Protein AF-A0A3D0TQH9-F1 (afdb_monomer_lite)

Secondary structure (DSSP, 8-state):
-PPP--HHHHHHHH-S----PPPP---S------HHHHHHH-----S-HHHHHHHHHHHTT--

Sequence (63 aa):
AGRNFSVNELAKLIGGPIVHEPPRIEPHDTLADSSLAKKLLGWKPTVALEEGIAELRKVWGLH

Foldseek 3Di:
DDDDDDPVRVDVLLDDDDDDDDDDPDDPDDDDDCVCVCVPVVDDDDADPSRVSVVVCVVVVND

Radius of gyration: 14.99 Å; chains: 1; bounding box: 33×25×36 Å

pLDDT: mean 81.29, std 8.7, range [54.59, 90.69]

Structure (mmCIF, N/CA/C/O backbone):
data_AF-A0A3D0TQH9-F1
#
_entry.id   AF-A0A3D0TQH9-F1
#
loop_
_atom_site.group_PDB
_atom_site.id
_atom_site.type_symbol
_atom_site.label_atom_id
_atom_site.label_alt_id
_atom_site.label_comp_id
_atom_site.label_asym_id
_atom_site.label_entity_id
_atom_site.label_seq_id
_atom_site.pdbx_PDB_ins_code
_atom_site.Cartn_x
_atom_site.Cartn_y
_atom_site.Cartn_z
_atom_site.occupancy
_atom_site.B_iso_or_equiv
_atom_site.auth_seq_id
_atom_site.auth_comp_id
_atom_site.auth_asym_id
_atom_site.auth_atom_id
_atom_site.pdbx_PDB_model_num
ATOM 1 N N . ALA A 1 1 ? -2.150 2.433 13.240 1.00 54.59 1 ALA A N 1
ATOM 2 C CA . ALA A 1 1 ? -0.926 2.230 12.445 1.00 54.59 1 ALA A CA 1
ATOM 3 C C . ALA A 1 1 ? -1.258 1.498 11.147 1.00 54.59 1 ALA A C 1
ATOM 5 O O . ALA A 1 1 ? -1.729 0.364 11.200 1.00 54.59 1 ALA A O 1
ATOM 6 N N . GLY A 1 2 ? -1.088 2.172 10.005 1.00 61.72 2 GLY A N 1
ATOM 7 C CA . GLY A 1 2 ? -1.136 1.557 8.675 1.00 61.72 2 GLY A CA 1
ATOM 8 C C . GLY A 1 2 ? 0.135 0.754 8.365 1.00 61.72 2 GLY A C 1
ATOM 9 O O . GLY A 1 2 ? 1.149 0.909 9.045 1.00 61.72 2 GLY A O 1
ATOM 10 N N . ARG A 1 3 ? 0.069 -0.124 7.360 1.00 72.25 3 ARG A N 1
ATOM 11 C CA . ARG A 1 3 ? 1.207 -0.912 6.858 1.00 72.25 3 ARG A CA 1
ATOM 12 C C . ARG A 1 3 ? 1.898 -0.099 5.759 1.00 72.25 3 ARG A C 1
ATOM 14 O O . ARG A 1 3 ? 1.221 0.334 4.832 1.00 72.25 3 ARG A O 1
ATOM 21 N N . ASN A 1 4 ? 3.200 0.145 5.899 1.00 76.44 4 ASN A N 1
ATOM 22 C CA . ASN A 1 4 ? 3.986 0.877 4.905 1.00 76.44 4 ASN A CA 1
ATOM 23 C C . ASN A 1 4 ? 4.522 -0.093 3.848 1.00 76.44 4 ASN A C 1
ATOM 25 O O . ASN A 1 4 ? 4.839 -1.237 4.179 1.00 76.44 4 ASN A O 1
ATOM 29 N N . PHE A 1 5 ? 4.621 0.362 2.605 1.00 78.88 5 PHE A N 1
ATOM 30 C CA . PHE A 1 5 ? 5.130 -0.429 1.489 1.00 78.88 5 PHE A CA 1
ATOM 31 C C . PHE A 1 5 ? 6.040 0.436 0.641 1.00 78.88 5 PHE A C 1
ATOM 33 O O . PHE A 1 5 ? 5.695 1.572 0.316 1.00 78.88 5 PHE A O 1
ATOM 40 N N . SER A 1 6 ? 7.186 -0.109 0.251 1.00 83.50 6 SER A N 1
ATOM 41 C CA . SER A 1 6 ? 8.062 0.579 -0.689 1.00 83.50 6 SER A CA 1
ATOM 42 C C . SER A 1 6 ? 7.474 0.565 -2.104 1.00 83.50 6 SER A C 1
ATOM 44 O O . SER A 1 6 ? 6.771 -0.370 -2.501 1.00 83.50 6 SER A O 1
ATOM 46 N N . VAL A 1 7 ? 7.837 1.563 -2.914 1.00 82.12 7 VAL A N 1
ATOM 47 C CA . VAL A 1 7 ? 7.496 1.603 -4.351 1.00 82.12 7 VAL A CA 1
ATOM 48 C C . VAL A 1 7 ? 7.974 0.334 -5.072 1.00 82.12 7 VAL A C 1
ATOM 50 O O . VAL A 1 7 ? 7.285 -0.186 -5.945 1.00 82.12 7 VAL A O 1
ATOM 53 N N . ASN A 1 8 ? 9.110 -0.230 -4.650 1.00 84.38 8 ASN A N 1
ATOM 54 C CA . ASN A 1 8 ? 9.662 -1.460 -5.218 1.00 84.38 8 ASN A CA 1
ATOM 55 C C . ASN A 1 8 ? 8.816 -2.704 -4.909 1.00 84.38 8 ASN A C 1
ATOM 57 O O . ASN A 1 8 ? 8.715 -3.601 -5.745 1.00 84.38 8 ASN A O 1
ATOM 61 N N . GLU A 1 9 ? 8.217 -2.794 -3.721 1.00 84.44 9 GLU A N 1
ATOM 62 C CA . GLU A 1 9 ? 7.294 -3.886 -3.384 1.00 84.44 9 GLU A CA 1
ATOM 63 C C . GLU A 1 9 ? 5.990 -3.770 -4.172 1.00 84.44 9 GLU A C 1
ATOM 65 O O . GLU A 1 9 ? 5.513 -4.770 -4.707 1.00 84.44 9 GLU A O 1
ATOM 70 N N . LEU A 1 10 ? 5.464 -2.552 -4.321 1.00 86.25 10 LEU A N 1
ATOM 71 C CA . LEU A 1 10 ? 4.284 -2.290 -5.143 1.00 86.25 10 LEU A CA 1
ATOM 72 C C . LEU A 1 10 ? 4.525 -2.647 -6.619 1.00 86.25 10 LEU A C 1
ATOM 74 O O . LEU A 1 10 ? 3.709 -3.342 -7.224 1.00 86.25 10 LEU A O 1
ATOM 78 N N . ALA A 1 11 ? 5.667 -2.243 -7.184 1.00 86.25 11 ALA A N 1
ATOM 79 C CA . ALA A 1 11 ? 6.030 -2.548 -8.568 1.00 86.25 11 ALA A CA 1
ATOM 80 C C . ALA A 1 11 ? 6.085 -4.063 -8.837 1.00 86.25 11 ALA A C 1
ATOM 82 O O . ALA A 1 11 ? 5.612 -4.526 -9.876 1.00 86.25 11 ALA A O 1
ATOM 83 N N . LYS A 1 12 ? 6.586 -4.857 -7.879 1.00 85.75 12 LYS A N 1
ATOM 84 C CA . LYS A 1 12 ? 6.596 -6.328 -7.979 1.00 85.75 12 LYS A CA 1
ATOM 85 C C . LYS A 1 12 ? 5.190 -6.933 -8.028 1.00 85.75 12 LYS A C 1
ATOM 87 O O . LYS A 1 12 ? 4.999 -7.927 -8.722 1.00 85.75 12 LYS A O 1
ATOM 92 N N . LEU A 1 13 ? 4.225 -6.363 -7.303 1.00 84.75 13 LEU A N 1
ATOM 93 C CA . LEU A 1 13 ? 2.836 -6.845 -7.283 1.00 84.75 13 LEU A CA 1
ATOM 94 C C . LEU A 1 13 ? 2.090 -6.539 -8.591 1.00 84.75 13 LEU A C 1
ATOM 96 O O . LEU A 1 13 ? 1.253 -7.333 -9.030 1.00 84.75 13 LEU A O 1
ATOM 100 N N . ILE A 1 14 ? 2.403 -5.403 -9.221 1.00 85.50 14 ILE A N 1
ATOM 101 C CA . ILE A 1 14 ? 1.868 -5.034 -10.539 1.00 85.50 14 ILE A CA 1
ATOM 102 C C . ILE A 1 14 ? 2.451 -5.956 -11.620 1.00 85.50 14 ILE A C 1
ATOM 104 O O . ILE A 1 14 ? 1.697 -6.507 -12.421 1.00 85.50 14 ILE A O 1
ATOM 108 N N . GLY A 1 15 ? 3.768 -6.184 -11.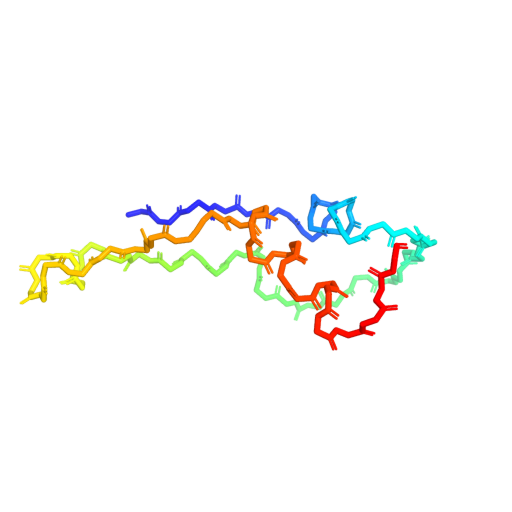592 1.00 78.75 15 GLY A N 1
ATOM 109 C CA . GLY A 1 15 ? 4.484 -6.951 -12.612 1.00 78.75 15 GLY A CA 1
ATOM 110 C C . GLY A 1 15 ? 4.784 -6.134 -13.876 1.00 78.75 15 GLY A C 1
ATOM 111 O O . GLY A 1 15 ? 4.294 -5.022 -14.053 1.00 78.75 15 GLY A O 1
ATOM 112 N N . GLY A 1 16 ? 5.622 -6.686 -14.758 1.00 81.56 16 GLY A N 1
ATOM 113 C CA . GLY A 1 16 ? 6.085 -6.009 -15.975 1.00 81.56 16 GLY A CA 1
ATOM 114 C C . GLY A 1 16 ? 7.504 -5.428 -15.865 1.00 81.56 16 GLY A C 1
ATOM 115 O O . GLY A 1 16 ? 8.202 -5.666 -14.876 1.00 81.56 16 GLY A O 1
ATOM 116 N N . PRO A 1 17 ? 7.981 -4.724 -16.907 1.00 83.81 17 PRO A N 1
ATOM 117 C CA . PRO A 1 17 ? 9.319 -4.143 -16.922 1.00 83.81 17 PRO A CA 1
ATOM 118 C C . PRO A 1 17 ? 9.434 -2.985 -15.921 1.00 83.81 17 PRO A C 1
ATOM 120 O O . PRO A 1 17 ? 8.570 -2.115 -15.861 1.00 83.81 17 PRO A O 1
ATOM 123 N N . ILE A 1 18 ? 10.533 -2.958 -15.165 1.00 85.38 18 ILE A N 1
ATOM 124 C CA . ILE A 1 18 ? 10.844 -1.894 -14.202 1.00 85.38 18 ILE A CA 1
ATOM 125 C C . ILE A 1 18 ? 11.969 -1.035 -14.777 1.00 85.38 18 ILE A C 1
ATOM 127 O O . ILE A 1 18 ? 13.031 -1.551 -15.126 1.00 85.38 18 ILE A O 1
ATOM 131 N N . VAL A 1 19 ? 11.746 0.277 -14.840 1.00 86.25 19 VAL A N 1
ATOM 132 C CA . VAL A 1 19 ? 12.761 1.271 -15.205 1.00 86.25 19 VAL A CA 1
ATOM 133 C C . VAL A 1 19 ? 13.039 2.132 -13.979 1.00 86.25 19 VAL A C 1
ATOM 135 O O . VAL A 1 19 ? 12.117 2.688 -13.389 1.00 86.25 19 VAL A O 1
ATOM 138 N N . HIS A 1 20 ? 14.308 2.225 -13.584 1.00 85.44 20 HIS A N 1
ATOM 139 C CA . HIS A 1 20 ? 14.730 3.089 -12.485 1.00 85.44 20 HIS A CA 1
ATOM 140 C C . HIS A 1 20 ? 15.118 4.460 -13.039 1.00 85.44 20 HIS A C 1
ATOM 142 O O . HIS A 1 20 ? 16.083 4.579 -13.794 1.00 85.44 20 HIS A O 1
ATOM 148 N N . GLU A 1 21 ? 14.367 5.486 -12.657 1.00 84.12 21 GLU A N 1
ATOM 149 C CA . GLU A 1 21 ? 14.658 6.884 -12.973 1.00 84.12 21 GLU A CA 1
ATOM 150 C C . GLU A 1 21 ? 15.435 7.567 -11.833 1.00 84.12 21 GLU A C 1
ATOM 152 O O . GLU A 1 21 ? 15.431 7.074 -10.699 1.00 84.12 21 GLU A O 1
ATOM 157 N N . PRO A 1 22 ? 16.127 8.693 -12.101 1.00 82.94 22 PRO A N 1
ATOM 158 C CA . PRO A 1 22 ? 16.763 9.477 -11.048 1.00 82.94 22 PRO A CA 1
ATOM 159 C C . PRO A 1 22 ? 15.753 9.897 -9.960 1.00 82.94 22 PRO A C 1
ATOM 161 O O . PRO A 1 22 ? 14.600 10.210 -10.270 1.00 82.94 22 PRO A O 1
ATOM 164 N N . PRO A 1 23 ? 16.172 9.923 -8.682 1.00 74.62 23 PRO A N 1
ATOM 165 C CA . PRO A 1 23 ? 15.275 10.164 -7.558 1.00 74.62 23 PRO A CA 1
ATOM 166 C C . PRO A 1 23 ? 14.673 11.573 -7.601 1.00 74.62 23 PRO A C 1
ATOM 168 O O . PRO A 1 23 ? 15.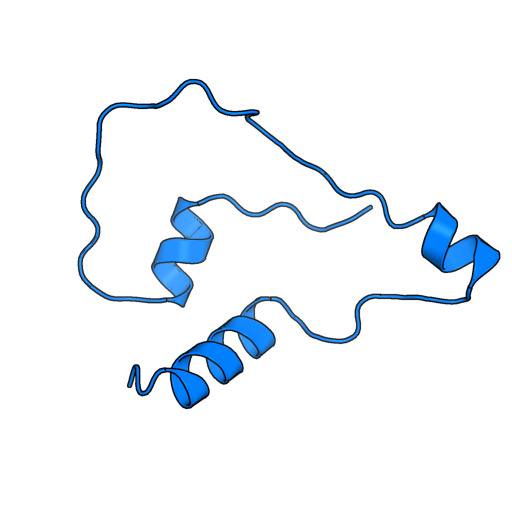374 12.563 -7.821 1.00 74.62 23 PRO A O 1
ATOM 171 N N . ARG A 1 24 ? 13.369 11.664 -7.334 1.00 79.00 24 ARG A N 1
ATOM 172 C CA . ARG A 1 24 ? 12.660 12.926 -7.086 1.00 79.00 24 ARG A CA 1
ATOM 173 C C . ARG A 1 24 ? 12.631 13.200 -5.582 1.00 79.00 24 ARG A C 1
ATOM 175 O O . ARG A 1 24 ? 12.584 12.267 -4.785 1.00 79.00 24 ARG A O 1
ATOM 182 N N . ILE A 1 25 ? 12.663 14.474 -5.186 1.00 70.56 25 ILE A N 1
ATOM 183 C CA . ILE A 1 25 ? 12.491 14.868 -3.779 1.00 70.56 25 ILE A CA 1
ATOM 184 C C . ILE A 1 25 ? 10.997 14.769 -3.447 1.00 70.56 25 ILE A C 1
ATOM 186 O O . ILE A 1 25 ? 10.249 15.727 -3.622 1.00 70.56 25 ILE A O 1
ATOM 190 N N . GLU A 1 26 ? 10.564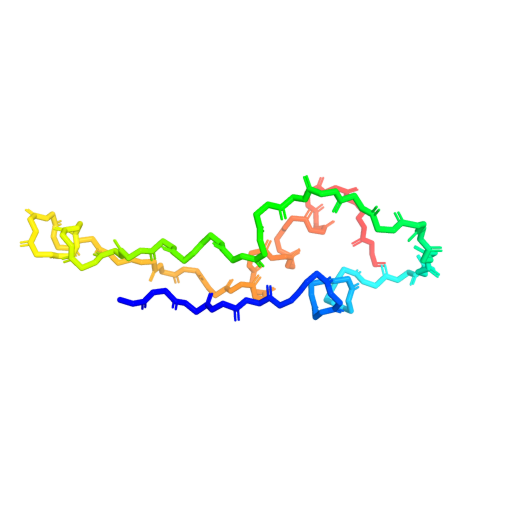 13.594 -3.005 1.00 69.88 26 GLU A N 1
ATOM 191 C CA . GLU A 1 26 ? 9.213 13.325 -2.506 1.00 69.88 26 GLU A CA 1
ATOM 192 C C . GLU A 1 26 ? 9.267 12.932 -1.020 1.00 69.88 26 GLU A C 1
ATOM 194 O O . GLU A 1 26 ? 10.323 12.511 -0.533 1.00 69.88 26 GLU A O 1
ATOM 199 N N . PRO A 1 27 ? 8.172 13.107 -0.255 1.00 63.88 27 PRO A N 1
ATOM 200 C CA . PRO A 1 27 ? 8.121 12.650 1.129 1.00 63.88 27 PRO A CA 1
ATOM 201 C C . PRO A 1 27 ? 8.422 11.147 1.201 1.00 63.88 27 PRO A C 1
ATOM 203 O O . PRO A 1 27 ? 7.718 10.340 0.604 1.00 63.88 27 PRO A O 1
ATOM 206 N N . HIS A 1 28 ? 9.477 10.792 1.943 1.00 59.94 28 HIS A N 1
ATOM 207 C CA . HIS A 1 28 ? 10.002 9.423 2.025 1.00 59.94 28 HIS A CA 1
ATOM 208 C C . HIS A 1 28 ? 8.962 8.421 2.550 1.00 59.94 28 HIS A C 1
ATOM 210 O O . HIS A 1 28 ? 8.919 7.285 2.094 1.00 59.94 28 HIS A O 1
ATOM 216 N N . ASP A 1 29 ? 8.100 8.859 3.473 1.00 59.19 29 ASP A N 1
ATOM 217 C CA . ASP A 1 29 ? 7.047 8.040 4.062 1.00 59.19 29 ASP A CA 1
ATOM 218 C C . ASP A 1 29 ? 5.801 8.884 4.346 1.00 59.19 29 ASP A C 1
ATOM 220 O O . ASP A 1 29 ? 5.853 9.873 5.081 1.00 59.19 29 ASP A O 1
ATOM 224 N N . THR A 1 30 ? 4.650 8.463 3.825 1.00 62.94 30 THR A N 1
ATOM 225 C CA . THR A 1 30 ? 3.337 9.006 4.202 1.00 62.94 30 THR A CA 1
ATOM 226 C C . THR A 1 30 ? 2.561 7.945 4.975 1.00 62.94 30 THR A C 1
ATOM 228 O O . THR A 1 30 ? 1.648 7.300 4.458 1.00 62.94 30 THR A O 1
ATOM 231 N N . LEU A 1 31 ? 2.951 7.716 6.230 1.00 71.56 31 LEU A N 1
ATOM 232 C CA . LEU A 1 31 ? 2.254 6.789 7.122 1.00 71.56 31 LEU A CA 1
ATOM 233 C C . LEU A 1 31 ? 0.889 7.365 7.523 1.00 71.56 31 LEU A C 1
ATOM 235 O O . LEU A 1 31 ? 0.794 8.252 8.369 1.00 71.56 31 LEU A O 1
ATOM 239 N N . ALA A 1 32 ? -0.183 6.823 6.948 1.00 74.12 32 ALA A N 1
ATOM 240 C CA . ALA A 1 32 ? -1.541 7.140 7.371 1.00 74.12 32 ALA A CA 1
ATOM 241 C C . ALA A 1 32 ? -1.876 6.392 8.676 1.00 74.12 32 ALA A C 1
ATOM 243 O O . ALA A 1 32 ? -2.115 5.178 8.677 1.00 74.12 32 ALA A O 1
ATOM 244 N N . ASP A 1 33 ? -1.905 7.100 9.810 1.00 79.12 33 ASP A N 1
ATOM 245 C CA . ASP A 1 33 ? -2.431 6.529 11.050 1.00 79.12 33 ASP A CA 1
ATOM 246 C C . ASP A 1 33 ? -3.964 6.591 11.083 1.00 79.12 33 ASP A C 1
ATOM 248 O O . ASP A 1 33 ? -4.576 7.642 11.245 1.00 79.12 33 ASP A O 1
ATOM 252 N N . SER A 1 34 ? -4.597 5.426 10.972 1.00 81.50 34 SER A N 1
ATOM 253 C CA . SER A 1 34 ? -6.052 5.259 11.029 1.00 81.50 34 SER A CA 1
ATOM 254 C C . SER A 1 34 ? -6.612 5.084 12.449 1.00 81.50 34 SER A C 1
ATOM 256 O O . SER A 1 34 ? -7.788 4.745 12.609 1.00 81.50 34 SER A O 1
ATOM 258 N N . SER A 1 35 ? -5.804 5.304 13.496 1.00 83.69 35 SER A N 1
ATOM 259 C CA . SER A 1 35 ? -6.206 5.125 14.902 1.00 83.69 35 SER A CA 1
ATOM 260 C C . SER A 1 35 ? -7.456 5.933 15.281 1.00 83.69 35 SER A C 1
ATOM 262 O O . SER A 1 35 ? -8.372 5.390 15.905 1.00 83.69 35 SER A O 1
ATOM 264 N N . LEU A 1 36 ? -7.542 7.195 14.846 1.00 85.81 36 LEU A N 1
ATOM 265 C CA . LEU A 1 36 ? -8.696 8.067 15.089 1.00 85.81 36 LEU A CA 1
ATOM 266 C C . LEU A 1 36 ? -9.952 7.596 14.352 1.00 85.81 36 LEU A C 1
ATOM 268 O O . LEU A 1 36 ? -11.019 7.543 14.958 1.00 85.81 36 LEU A O 1
ATOM 272 N N . ALA A 1 37 ? -9.835 7.190 13.086 1.00 85.88 37 ALA A N 1
ATOM 273 C CA . ALA A 1 37 ? -10.967 6.672 12.317 1.00 85.88 37 ALA A CA 1
ATOM 274 C C . ALA A 1 37 ? -11.529 5.384 12.943 1.00 85.88 37 ALA A C 1
ATOM 276 O O . ALA A 1 37 ? -12.743 5.234 13.084 1.00 85.88 37 ALA A O 1
ATOM 277 N N . LYS A 1 38 ? -10.652 4.495 13.426 1.00 86.50 38 LYS A N 1
ATOM 278 C CA . LYS A 1 38 ? -11.058 3.294 14.165 1.00 86.50 38 LYS A CA 1
ATOM 279 C C . LYS A 1 38 ? -11.766 3.634 15.472 1.00 86.50 38 LYS A C 1
ATOM 281 O O . LYS A 1 38 ? -12.778 3.018 15.790 1.00 86.50 38 LYS A O 1
ATOM 286 N N . LYS A 1 39 ? -11.246 4.605 16.227 1.00 88.44 39 LYS A N 1
ATOM 287 C CA . LYS A 1 39 ? -11.805 5.011 17.523 1.00 88.44 39 LYS A CA 1
ATOM 288 C C . LYS A 1 39 ? -13.159 5.707 17.387 1.00 88.44 39 LYS A C 1
ATOM 290 O O . LYS A 1 39 ? -14.048 5.441 18.186 1.00 88.44 39 LYS A O 1
ATOM 295 N N . LEU A 1 40 ? -13.294 6.612 16.421 1.00 90.69 40 LEU A N 1
ATOM 296 C CA . LEU A 1 40 ? -14.464 7.483 16.291 1.00 90.69 40 LEU A CA 1
ATOM 297 C C . LEU A 1 40 ? -15.571 6.871 15.433 1.00 90.69 40 LEU A C 1
ATOM 299 O O . LEU A 1 40 ? -16.742 7.103 15.706 1.00 90.69 40 LEU A O 1
ATOM 303 N N . LEU A 1 41 ? -15.209 6.098 14.408 1.00 90.31 41 LEU A N 1
ATOM 304 C CA . LEU A 1 41 ? -16.152 5.587 13.408 1.00 90.31 41 LEU A CA 1
ATOM 305 C C . LEU A 1 41 ? -16.253 4.056 13.414 1.00 90.31 41 LEU A C 1
ATOM 307 O O . LEU A 1 41 ? -16.988 3.492 12.611 1.00 90.31 41 LEU A O 1
ATOM 311 N N . GLY A 1 42 ? -15.468 3.362 14.250 1.00 87.44 42 GLY A N 1
ATOM 312 C CA . GLY A 1 42 ? -15.324 1.902 14.169 1.00 87.44 42 GLY A CA 1
ATOM 313 C C . GLY A 1 42 ? -14.692 1.432 12.853 1.00 87.44 42 GLY A C 1
ATOM 314 O O . GLY A 1 42 ? -14.715 0.243 12.537 1.00 87.44 42 GLY A O 1
ATOM 315 N N . TRP A 1 43 ? -14.140 2.360 12.069 1.00 87.69 43 TRP A N 1
ATOM 316 C CA . TRP A 1 43 ? -13.702 2.102 10.709 1.00 87.69 43 TRP A CA 1
ATOM 317 C C . TRP A 1 43 ? -12.324 1.436 10.682 1.00 87.69 43 TRP A C 1
ATOM 319 O O . TRP A 1 43 ? -11.396 1.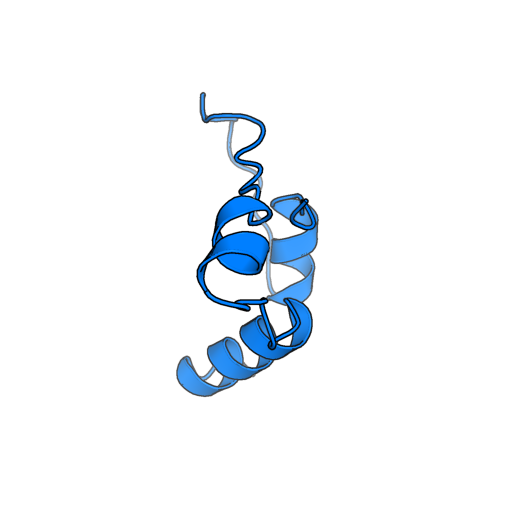838 11.388 1.00 87.69 43 TRP A O 1
ATOM 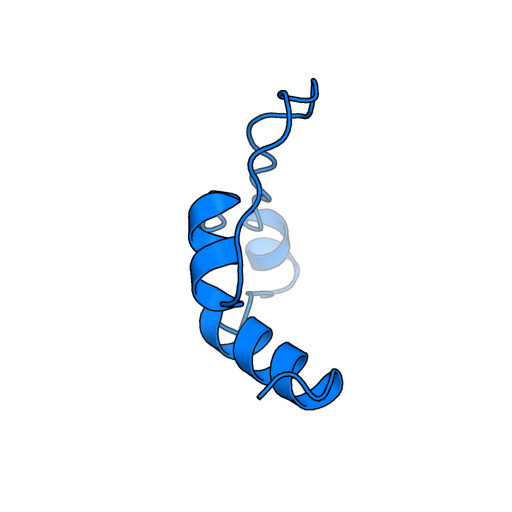329 N N . LYS A 1 44 ? -12.175 0.415 9.839 1.00 84.31 44 LYS A N 1
ATOM 330 C CA . LYS A 1 44 ? -10.898 -0.248 9.561 1.00 84.31 44 LYS A CA 1
ATOM 331 C C . LYS A 1 44 ? -10.807 -0.572 8.068 1.00 84.31 44 LYS A C 1
ATOM 333 O O . LYS A 1 44 ? -11.844 -0.858 7.470 1.00 84.31 44 LYS A O 1
ATOM 338 N N . PRO A 1 45 ? -9.603 -0.584 7.473 1.00 83.00 45 PRO A N 1
ATOM 339 C CA . PRO A 1 45 ? -9.430 -1.134 6.136 1.00 83.00 45 PRO A CA 1
ATOM 340 C C . PRO A 1 45 ? -9.844 -2.612 6.133 1.00 83.00 45 PRO A C 1
ATOM 342 O O . PRO A 1 45 ? -9.520 -3.358 7.062 1.00 83.00 45 PRO A O 1
ATOM 345 N N . THR A 1 46 ? -10.591 -3.013 5.109 1.00 87.19 46 THR A N 1
ATOM 346 C CA . THR A 1 46 ? -11.120 -4.378 4.952 1.00 87.19 46 THR A CA 1
ATOM 347 C C . THR A 1 46 ? -10.495 -5.134 3.789 1.00 87.19 46 THR A C 1
ATOM 349 O O . THR A 1 46 ? -10.631 -6.348 3.742 1.00 87.19 46 THR A O 1
ATOM 352 N N . VAL A 1 47 ? -9.830 -4.426 2.877 1.00 87.31 47 VAL A N 1
ATOM 353 C CA . VAL A 1 47 ? -9.210 -4.982 1.671 1.00 87.31 47 VAL A CA 1
ATOM 354 C C . VAL A 1 47 ? -7.701 -5.013 1.878 1.00 87.31 47 VAL A C 1
ATOM 356 O O . VAL A 1 47 ? -7.113 -4.003 2.285 1.00 87.31 47 VAL A O 1
ATOM 359 N N . ALA A 1 48 ? -7.076 -6.166 1.641 1.00 87.50 48 ALA A N 1
ATOM 360 C CA . ALA A 1 48 ? -5.619 -6.273 1.659 1.00 87.50 48 ALA A CA 1
ATOM 361 C C . ALA A 1 48 ? -5.010 -5.562 0.437 1.00 87.50 48 ALA A C 1
ATOM 363 O O . ALA A 1 48 ? -5.651 -5.448 -0.607 1.00 87.50 48 ALA A O 1
ATOM 364 N N . LEU A 1 49 ? -3.760 -5.095 0.537 1.00 86.25 49 LEU A N 1
ATOM 365 C CA . LEU A 1 49 ? -3.112 -4.392 -0.580 1.00 86.25 49 LEU A CA 1
ATOM 366 C C . LEU A 1 49 ? -3.057 -5.284 -1.830 1.00 86.25 49 LEU A C 1
ATOM 368 O O . LEU A 1 49 ? -3.353 -4.843 -2.937 1.00 86.25 49 LEU A O 1
ATOM 372 N N . GLU A 1 50 ? -2.699 -6.546 -1.630 1.00 87.44 50 GLU A N 1
ATOM 373 C CA . GLU A 1 50 ? -2.546 -7.556 -2.667 1.00 87.44 50 GLU A CA 1
ATOM 374 C C . GLU A 1 50 ? -3.879 -7.834 -3.386 1.00 87.44 50 GLU A C 1
ATOM 376 O O . GLU A 1 50 ? -3.915 -7.931 -4.613 1.00 87.44 50 GLU A O 1
ATOM 381 N N . GLU A 1 51 ? -4.982 -7.887 -2.632 1.00 88.00 51 GLU A N 1
ATOM 382 C CA . GLU A 1 51 ? -6.339 -8.044 -3.170 1.00 88.00 51 GLU A CA 1
ATOM 383 C C . GLU A 1 51 ? -6.750 -6.823 -3.996 1.00 88.00 51 GLU A C 1
ATOM 385 O O . GLU A 1 51 ? -7.189 -6.972 -5.136 1.00 88.00 51 GLU A O 1
ATOM 390 N N . GLY A 1 52 ? -6.529 -5.614 -3.469 1.00 88.38 52 GLY A N 1
ATOM 391 C CA . GLY A 1 52 ? -6.846 -4.372 -4.177 1.00 88.38 52 GLY A CA 1
ATOM 392 C C . GLY A 1 52 ? -6.066 -4.221 -5.486 1.00 88.38 52 GLY A C 1
ATOM 393 O O . GLY A 1 52 ? -6.630 -3.818 -6.502 1.00 88.38 52 GLY A O 1
ATOM 394 N N . ILE A 1 53 ? -4.786 -4.606 -5.508 1.00 89.25 53 ILE A N 1
ATOM 395 C CA . ILE A 1 53 ? -3.978 -4.608 -6.738 1.00 89.25 53 ILE A CA 1
ATOM 396 C C . ILE A 1 53 ? -4.517 -5.632 -7.742 1.00 89.25 53 ILE A C 1
ATOM 398 O O . ILE A 1 53 ? -4.611 -5.327 -8.931 1.00 89.25 53 ILE A O 1
ATOM 402 N N . ALA A 1 54 ? -4.902 -6.829 -7.292 1.00 87.94 54 ALA A N 1
ATOM 403 C CA . ALA A 1 54 ? 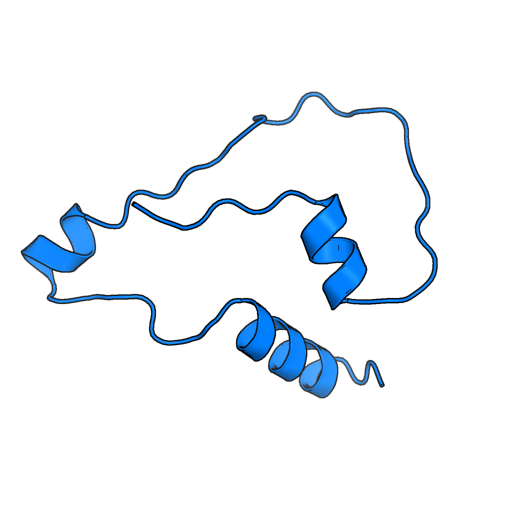-5.478 -7.847 -8.167 1.00 87.94 54 ALA A CA 1
ATOM 404 C C . ALA A 1 54 ? -6.822 -7.405 -8.776 1.00 87.94 54 ALA A C 1
ATOM 406 O O . ALA A 1 54 ? -7.081 -7.669 -9.952 1.00 87.94 54 ALA A O 1
ATOM 407 N N . GLU A 1 55 ? -7.672 -6.717 -8.010 1.00 89.19 55 GLU A N 1
ATOM 408 C CA . GLU A 1 55 ? -8.910 -6.117 -8.522 1.00 89.19 55 GLU A CA 1
ATOM 409 C C . GLU A 1 55 ? -8.624 -5.024 -9.551 1.00 89.19 55 GLU A C 1
ATOM 411 O O . GLU A 1 55 ? -9.179 -5.057 -10.651 1.00 89.19 55 GLU A O 1
ATOM 416 N N . LEU A 1 56 ? -7.706 -4.103 -9.244 1.00 90.12 56 LEU A N 1
ATOM 417 C CA . LEU A 1 56 ? -7.305 -3.045 -10.171 1.00 90.12 56 LEU A CA 1
ATOM 418 C C . LEU A 1 56 ? -6.765 -3.626 -11.482 1.00 90.12 56 LEU A C 1
ATOM 420 O O . LEU A 1 56 ? -7.186 -3.204 -12.554 1.00 90.12 56 LEU A O 1
ATOM 424 N N . ARG A 1 57 ? -5.915 -4.654 -11.433 1.00 85.25 57 ARG A N 1
ATOM 425 C CA . ARG A 1 57 ? -5.412 -5.328 -12.641 1.00 85.25 57 ARG A CA 1
ATOM 426 C C . ARG A 1 57 ? -6.536 -5.826 -13.550 1.00 85.25 57 ARG A C 1
ATOM 428 O O . ARG A 1 57 ? -6.473 -5.613 -14.758 1.00 85.25 57 ARG A O 1
ATOM 435 N N . LYS A 1 58 ? -7.601 -6.402 -12.981 1.00 87.69 58 LYS A N 1
ATOM 436 C CA . LYS A 1 58 ? -8.783 -6.833 -13.750 1.00 87.69 58 LYS A CA 1
ATOM 437 C C . LYS A 1 58 ? -9.514 -5.655 -14.389 1.00 87.69 58 LYS A C 1
ATOM 439 O O . LYS A 1 58 ? -9.863 -5.742 -15.562 1.00 87.69 58 LYS A O 1
ATOM 444 N N . VAL A 1 59 ? -9.728 -4.565 -13.645 1.00 90.06 59 VAL A N 1
ATOM 445 C CA . VAL A 1 59 ? -10.409 -3.358 -14.160 1.00 90.06 59 VAL A CA 1
ATOM 446 C C . VAL A 1 59 ? -9.646 -2.749 -15.337 1.00 90.06 59 VAL A C 1
ATOM 448 O O . VAL A 1 59 ? -10.260 -2.308 -16.303 1.00 90.06 59 VAL A O 1
ATOM 451 N N . TRP A 1 60 ? -8.315 -2.757 -15.274 1.00 87.38 60 TRP A N 1
ATOM 452 C CA . TRP A 1 60 ? -7.447 -2.162 -16.292 1.00 87.38 60 TRP A CA 1
ATOM 453 C C . TRP A 1 60 ? -7.038 -3.130 -17.415 1.00 87.38 60 TRP A C 1
ATOM 455 O O . TRP A 1 60 ? -6.260 -2.749 -18.285 1.00 87.38 60 TRP A O 1
ATOM 465 N N . GLY A 1 61 ? -7.547 -4.370 -17.424 1.00 84.12 61 GLY A N 1
ATOM 466 C CA . GLY A 1 61 ? -7.205 -5.369 -18.446 1.00 84.12 61 GLY A CA 1
ATOM 467 C C . GLY A 1 61 ? -5.738 -5.819 -18.412 1.00 84.12 61 GLY A C 1
ATOM 468 O O . GLY A 1 61 ? -5.190 -6.233 -19.431 1.00 84.12 61 GLY A O 1
ATOM 469 N N . LEU A 1 62 ? -5.086 -5.713 -17.252 1.00 76.06 62 LEU A N 1
ATOM 470 C CA . LEU A 1 62 ? -3.706 -6.137 -17.027 1.00 76.06 62 LEU A CA 1
ATOM 471 C C . LEU A 1 62 ? -3.709 -7.607 -16.585 1.00 76.06 62 LEU A C 1
ATOM 473 O O . LEU A 1 62 ? -4.018 -7.915 -15.430 1.00 76.06 62 LEU A O 1
ATOM 477 N N . HIS A 1 63 ? -3.403 -8.508 -17.517 1.00 66.69 63 HIS A N 1
ATOM 478 C CA . HIS A 1 63 ? -3.349 -9.955 -17.289 1.00 66.69 63 HIS A CA 1
ATOM 479 C C . HIS A 1 63 ? -2.003 -10.380 -16.704 1.00 66.69 63 HIS A C 1
ATOM 481 O O . HIS A 1 63 ? -0.960 -10.076 -17.319 1.00 66.69 63 HIS A O 1
#